Protein AF-A0A2I6QJT8-F1 (afdb_monomer_lite)

pLDDT: mean 81.92, std 16.24, range [39.12, 95.56]

Secondary structure (DSSP, 8-state):
---EEEEEEEEETTEEEEEEEEEETTTTEEEEEEEEEEE---------

Sequence (48 aa):
MTFRNCVAVDLGASSGRVMLARYERECRSLTRRRSLRFHHGGSVNQYH

Radius of gyration: 16.62 Å; chains: 1; bounding box: 38×27×45 Å

Foldseek 3Di:
DDKDKDWDKADDPFKIKIWIWTQDPVVRDTHTDDMDIGGNDPPDDPPD

Structure (mmCIF, N/CA/C/O backbone):
data_AF-A0A2I6QJT8-F1
#
_entry.id   AF-A0A2I6QJT8-F1
#
loop_
_atom_site.group_PDB
_atom_site.id
_atom_site.type_symbol
_atom_site.label_atom_id
_atom_site.label_alt_id
_atom_site.label_comp_id
_atom_site.label_asym_id
_atom_site.label_entity_id
_atom_site.label_seq_id
_atom_site.pdbx_PDB_ins_code
_atom_site.Cartn_x
_atom_site.Cartn_y
_atom_site.Cartn_z
_atom_site.occupancy
_atom_site.B_iso_or_equiv
_atom_site.auth_seq_id
_atom_site.auth_comp_id
_atom_site.auth_asym_id
_atom_site.auth_atom_id
_atom_site.pdbx_PDB_model_num
ATOM 1 N N . MET A 1 1 ? -15.924 -5.632 15.011 1.00 54.25 1 MET A N 1
ATOM 2 C CA . MET A 1 1 ? -14.566 -5.100 14.756 1.00 54.25 1 MET A CA 1
ATOM 3 C C . MET A 1 1 ? -14.180 -5.434 13.319 1.00 54.25 1 MET A C 1
ATOM 5 O O . MET A 1 1 ? -13.898 -6.584 13.022 1.00 54.25 1 MET A O 1
ATOM 9 N N . THR A 1 2 ? -14.282 -4.483 12.387 1.00 71.94 2 THR A N 1
ATOM 10 C CA . THR A 1 2 ? -13.979 -4.743 10.968 1.00 71.94 2 THR A CA 1
ATOM 11 C C . THR A 1 2 ? -12.477 -4.650 10.735 1.00 71.94 2 THR A C 1
ATOM 13 O O . THR A 1 2 ? -11.895 -3.572 10.881 1.00 71.94 2 THR A O 1
ATOM 16 N N . PHE A 1 3 ? -11.849 -5.762 10.366 1.00 68.75 3 PHE A N 1
ATOM 17 C CA . PHE A 1 3 ? -10.464 -5.772 9.908 1.00 68.75 3 PHE A CA 1
ATOM 18 C C . PHE A 1 3 ? -10.337 -4.966 8.610 1.00 68.75 3 PHE A C 1
ATOM 20 O O . PHE A 1 3 ? -11.095 -5.186 7.668 1.00 68.75 3 PHE A O 1
ATOM 27 N N . ARG A 1 4 ? -9.383 -4.031 8.554 1.00 84.88 4 ARG A N 1
ATOM 28 C CA . ARG A 1 4 ? -9.066 -3.260 7.344 1.00 84.88 4 ARG A CA 1
ATOM 29 C C . ARG A 1 4 ? -7.666 -3.632 6.875 1.00 84.88 4 ARG A C 1
ATOM 31 O O . ARG A 1 4 ? -6.680 -3.309 7.536 1.00 84.88 4 ARG A O 1
ATOM 38 N N . ASN A 1 5 ? -7.597 -4.349 5.760 1.00 90.12 5 ASN A N 1
ATOM 39 C CA . ASN A 1 5 ? -6.341 -4.668 5.093 1.00 90.12 5 ASN A CA 1
ATOM 40 C C . ASN A 1 5 ? -6.051 -3.584 4.054 1.00 90.12 5 ASN A C 1
ATOM 42 O O . ASN A 1 5 ? -6.936 -3.196 3.296 1.00 90.12 5 ASN A O 1
ATOM 46 N N . CYS A 1 6 ? -4.816 -3.104 4.031 1.00 89.62 6 CYS A N 1
ATOM 47 C CA . CYS A 1 6 ? -4.326 -2.122 3.078 1.00 89.62 6 CYS A CA 1
ATOM 48 C C . CYS A 1 6 ? -3.305 -2.793 2.167 1.00 89.62 6 CYS A C 1
ATOM 50 O O . CYS A 1 6 ? -2.405 -3.487 2.643 1.00 89.62 6 CYS A O 1
ATOM 52 N N . VAL A 1 7 ? -3.437 -2.572 0.863 1.00 92.38 7 VAL A N 1
ATOM 53 C CA . VAL A 1 7 ? -2.486 -3.053 -0.139 1.00 92.38 7 VAL A CA 1
ATOM 54 C C . VAL A 1 7 ? -1.844 -1.838 -0.789 1.00 92.38 7 VAL A C 1
ATOM 56 O O . VAL A 1 7 ? -2.548 -0.964 -1.285 1.00 92.38 7 VAL A O 1
ATOM 59 N N . ALA A 1 8 ? -0.517 -1.782 -0.763 1.00 92.44 8 ALA A N 1
ATOM 60 C CA . ALA A 1 8 ? 0.267 -0.806 -1.504 1.00 92.44 8 ALA A CA 1
ATOM 61 C C . ALA A 1 8 ? 1.048 -1.535 -2.598 1.00 92.44 8 ALA A C 1
ATOM 63 O O . ALA A 1 8 ? 1.645 -2.585 -2.338 1.00 92.44 8 ALA A O 1
ATOM 64 N N . VAL A 1 9 ? 1.032 -0.984 -3.807 1.00 91.94 9 VAL A N 1
ATOM 65 C CA . VAL A 1 9 ? 1.741 -1.533 -4.963 1.00 91.94 9 VAL A CA 1
ATOM 66 C C . VAL A 1 9 ? 2.665 -0.455 -5.508 1.00 91.94 9 VAL A C 1
ATOM 68 O O . VAL A 1 9 ? 2.213 0.640 -5.825 1.00 91.94 9 VAL A O 1
ATOM 71 N N . ASP A 1 10 ? 3.949 -0.780 -5.587 1.00 90.88 10 ASP A N 1
ATOM 72 C CA . ASP A 1 10 ? 4.986 0.027 -6.224 1.00 90.88 10 ASP A CA 1
ATOM 73 C C . ASP A 1 10 ? 5.414 -0.687 -7.511 1.00 90.88 10 ASP A C 1
ATOM 75 O O . ASP A 1 10 ? 5.765 -1.871 -7.475 1.00 90.88 10 ASP A O 1
ATOM 79 N N . LEU A 1 11 ? 5.307 -0.003 -8.650 1.00 90.06 11 LEU A N 1
ATOM 80 C CA . LEU A 1 11 ? 5.569 -0.568 -9.974 1.00 90.06 11 LEU A CA 1
ATOM 81 C C . LEU A 1 11 ? 6.7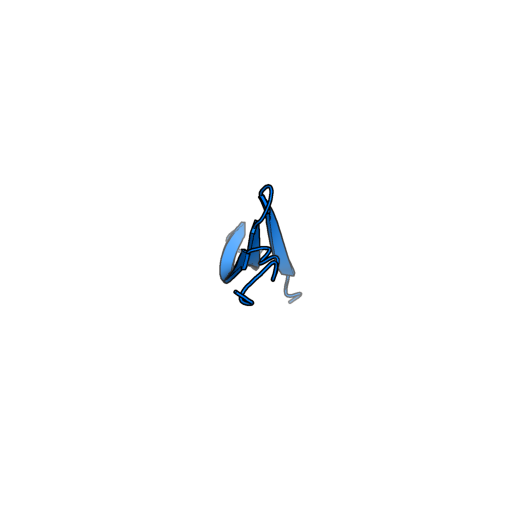57 0.156 -10.608 1.00 90.06 11 LEU A C 1
ATOM 83 O O . LEU A 1 11 ? 6.675 1.339 -10.924 1.00 90.06 11 LEU A O 1
ATOM 87 N N . GLY A 1 12 ? 7.849 -0.576 -10.808 1.00 87.00 12 GLY A N 1
ATOM 88 C CA . GLY A 1 12 ? 8.990 -0.168 -11.621 1.00 87.00 12 GLY A CA 1
ATOM 89 C C . GLY A 1 12 ? 8.906 -0.729 -13.045 1.00 87.00 12 GLY A C 1
ATOM 90 O O . GLY A 1 12 ? 8.054 -1.557 -13.361 1.00 87.00 12 GLY A O 1
ATOM 91 N N . ALA A 1 13 ? 9.828 -0.301 -13.909 1.00 87.50 13 ALA A N 1
ATOM 92 C CA . ALA A 1 13 ? 9.802 -0.605 -15.345 1.00 87.50 13 ALA A CA 1
ATOM 93 C C . ALA A 1 13 ? 9.799 -2.112 -15.689 1.00 87.50 13 ALA A C 1
ATOM 95 O O . ALA A 1 13 ? 9.172 -2.524 -16.659 1.00 87.50 13 ALA A O 1
ATOM 96 N N . SER A 1 14 ? 10.477 -2.945 -14.895 1.00 88.00 14 SER A N 1
ATOM 97 C CA . SER A 1 14 ? 10.565 -4.403 -15.087 1.00 88.00 14 SER A CA 1
ATOM 98 C C . SER A 1 14 ? 10.473 -5.173 -13.768 1.00 88.00 14 SER A C 1
ATOM 100 O O . SER A 1 14 ? 10.902 -6.318 -13.660 1.00 88.00 14 SER A O 1
ATOM 102 N N . SER A 1 15 ? 9.940 -4.553 -12.723 1.00 89.38 15 SER A N 1
ATOM 103 C CA . SER A 1 15 ? 9.824 -5.156 -11.397 1.00 89.38 15 SER A CA 1
ATOM 104 C C . SER A 1 15 ? 8.794 -4.405 -10.581 1.00 89.38 15 SER A C 1
ATOM 106 O O . SER A 1 15 ? 8.516 -3.247 -10.864 1.00 89.38 15 SER A O 1
ATOM 108 N N . GLY A 1 16 ? 8.289 -5.005 -9.518 1.00 91.94 16 GLY A N 1
ATOM 109 C CA . GLY A 1 16 ? 7.434 -4.294 -8.588 1.00 91.94 16 GLY A CA 1
ATOM 110 C C . GLY A 1 16 ? 7.480 -4.883 -7.197 1.00 91.94 16 GLY A C 1
ATOM 111 O O . GLY A 1 16 ? 8.112 -5.910 -6.920 1.00 91.94 16 GLY A O 1
ATOM 112 N N . ARG A 1 17 ? 6.790 -4.203 -6.294 1.00 93.44 17 ARG A N 1
ATOM 113 C CA . ARG A 1 17 ? 6.647 -4.610 -4.910 1.00 93.44 17 ARG A CA 1
ATOM 114 C C . ARG A 1 17 ? 5.200 -4.475 -4.485 1.00 93.44 17 ARG A C 1
ATOM 116 O O . ARG A 1 17 ? 4.598 -3.416 -4.602 1.00 93.44 17 ARG A O 1
ATOM 123 N N . VAL A 1 18 ? 4.672 -5.541 -3.904 1.00 93.69 18 VAL A N 1
ATOM 124 C CA . VAL A 1 18 ? 3.379 -5.534 -3.222 1.00 93.69 18 VAL A CA 1
ATOM 125 C C . VAL A 1 18 ? 3.635 -5.551 -1.726 1.00 93.69 18 VAL A C 1
ATOM 127 O O . VAL A 1 18 ? 4.390 -6.386 -1.221 1.00 93.69 18 VAL A O 1
ATOM 130 N N . MET A 1 19 ? 3.007 -4.640 -0.996 1.00 95.56 19 MET A N 1
ATOM 131 C CA . MET A 1 19 ? 3.026 -4.609 0.457 1.00 95.56 19 MET A CA 1
ATOM 132 C C . MET A 1 19 ? 1.605 -4.748 0.994 1.00 95.56 19 MET A C 1
ATOM 134 O O . MET A 1 19 ? 0.724 -3.964 0.659 1.00 95.56 19 MET A O 1
ATOM 138 N N . LEU A 1 20 ? 1.403 -5.735 1.864 1.00 94.44 20 LEU A N 1
ATOM 139 C CA . LEU A 1 20 ? 0.178 -5.896 2.635 1.00 94.44 20 LEU A CA 1
ATOM 140 C C . LEU A 1 20 ? 0.412 -5.314 4.024 1.00 94.44 20 LEU A C 1
ATOM 142 O O . LEU A 1 20 ? 1.341 -5.728 4.725 1.00 94.44 20 LEU A O 1
ATOM 146 N N . ALA A 1 21 ? -0.447 -4.398 4.432 1.00 94.12 21 ALA A N 1
ATOM 147 C CA . ALA A 1 21 ? -0.489 -3.830 5.765 1.00 94.12 21 ALA A CA 1
ATOM 148 C C . ALA A 1 21 ? -1.882 -4.001 6.366 1.00 94.12 21 ALA A C 1
ATOM 150 O O . ALA A 1 21 ? -2.872 -4.230 5.673 1.00 94.12 21 ALA A O 1
ATOM 151 N N . ARG A 1 22 ? -1.953 -3.894 7.683 1.00 92.62 22 ARG A N 1
ATOM 152 C CA . ARG A 1 22 ? -3.199 -3.854 8.431 1.00 92.62 22 ARG A CA 1
ATOM 153 C C . ARG A 1 22 ? -3.363 -2.457 9.002 1.00 92.62 22 ARG A C 1
ATOM 155 O O . ARG A 1 22 ? -2.428 -1.943 9.606 1.00 92.62 22 ARG A O 1
ATOM 162 N N . TYR A 1 23 ? -4.545 -1.880 8.836 1.00 90.50 23 TYR A N 1
ATOM 163 C CA . TYR A 1 23 ? -4.888 -0.613 9.459 1.00 90.50 23 TYR A CA 1
ATOM 164 C C . TYR A 1 23 ? 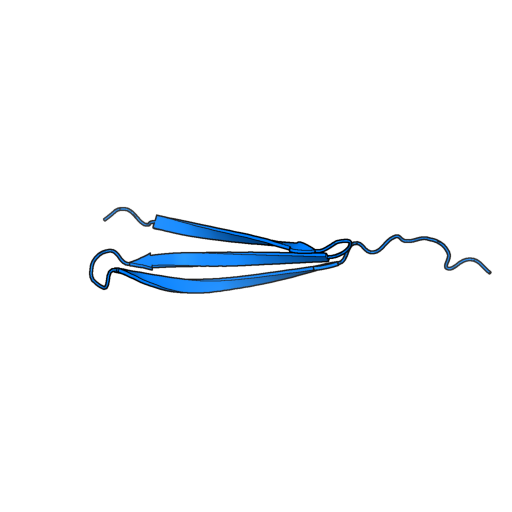-5.526 -0.834 10.830 1.00 90.50 23 TYR A C 1
ATOM 166 O O . TYR A 1 23 ? -6.546 -1.521 10.956 1.00 90.50 23 TYR A O 1
ATOM 174 N N . GLU A 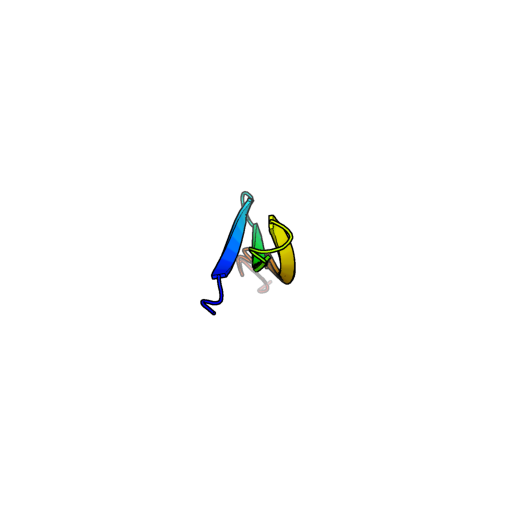1 24 ? -4.933 -0.225 11.849 1.00 89.81 24 GLU A N 1
ATOM 175 C CA . GLU A 1 24 ? -5.423 -0.210 13.221 1.00 89.81 24 GLU A CA 1
ATOM 176 C C . GLU A 1 24 ? -6.068 1.141 13.507 1.00 89.81 24 GLU A C 1
ATOM 178 O O . GLU A 1 24 ? -5.406 2.176 13.542 1.00 89.81 24 GLU A O 1
ATOM 183 N N . ARG A 1 25 ? -7.394 1.132 13.682 1.00 85.00 25 ARG A N 1
ATOM 184 C CA . ARG A 1 25 ? -8.192 2.355 13.858 1.00 85.00 25 ARG A CA 1
ATOM 185 C C . ARG A 1 25 ? -7.886 3.083 15.165 1.00 85.00 25 ARG A C 1
ATOM 187 O O . ARG A 1 25 ? -7.895 4.307 15.160 1.00 85.00 25 ARG A O 1
ATOM 194 N N . GLU A 1 26 ? -7.637 2.339 16.241 1.00 88.00 26 GLU A N 1
ATOM 195 C CA . GLU A 1 26 ? -7.378 2.884 17.583 1.00 88.00 26 GLU A CA 1
ATOM 196 C C . GLU A 1 26 ? -6.122 3.754 17.587 1.00 88.00 26 GLU A C 1
ATOM 198 O O . GLU A 1 26 ? -6.179 4.925 17.945 1.00 88.00 26 GLU A O 1
ATOM 203 N N . CYS A 1 27 ? -5.020 3.220 17.062 1.00 87.88 27 CYS A N 1
ATOM 204 C CA . CYS A 1 27 ? -3.742 3.928 16.986 1.00 87.88 27 CYS A CA 1
ATOM 205 C C . CYS A 1 27 ? -3.556 4.712 15.676 1.00 87.88 27 CYS A C 1
ATOM 207 O O . CYS A 1 27 ? -2.496 5.290 15.454 1.00 87.88 27 CYS A O 1
ATOM 209 N N . ARG A 1 28 ? -4.553 4.689 14.775 1.00 89.25 28 ARG A N 1
ATOM 210 C CA . ARG A 1 28 ? -4.484 5.213 13.394 1.00 89.25 28 ARG A CA 1
ATOM 211 C C . ARG A 1 28 ? -3.203 4.793 12.657 1.00 89.25 28 ARG A C 1
ATOM 213 O O . ARG A 1 28 ? -2.642 5.570 11.889 1.00 89.25 28 ARG A O 1
ATOM 220 N N . SER A 1 29 ? -2.764 3.556 12.874 1.00 90.88 29 SER A N 1
ATOM 221 C CA . SER A 1 29 ? -1.469 3.050 12.411 1.00 90.88 29 SER A CA 1
ATOM 222 C C . SER A 1 29 ? -1.617 2.008 11.301 1.00 90.88 29 SER A C 1
ATOM 224 O O . SER A 1 29 ? -2.626 1.304 11.217 1.00 90.88 29 SER A O 1
ATOM 226 N N . LEU A 1 30 ? -0.601 1.908 10.440 1.00 91.44 30 LEU A N 1
ATOM 227 C CA . LEU A 1 30 ? -0.468 0.862 9.427 1.00 91.44 30 LEU A CA 1
ATOM 228 C C . LEU A 1 30 ? 0.660 -0.093 9.816 1.00 91.44 30 LEU A C 1
ATOM 230 O O . LEU A 1 30 ? 1.839 0.231 9.691 1.00 91.44 30 LEU A O 1
ATOM 234 N N . THR A 1 31 ? 0.297 -1.310 10.204 1.00 91.50 31 THR A N 1
ATOM 235 C CA . THR A 1 31 ? 1.266 -2.353 10.547 1.00 91.50 31 THR A CA 1
ATOM 236 C C . THR A 1 31 ? 1.521 -3.227 9.327 1.00 91.50 31 THR A C 1
ATOM 238 O O . THR A 1 31 ? 0.625 -3.925 8.841 1.00 91.50 31 THR A O 1
ATOM 241 N N . ARG A 1 32 ? 2.751 -3.213 8.806 1.00 91.00 32 ARG A N 1
ATOM 242 C CA 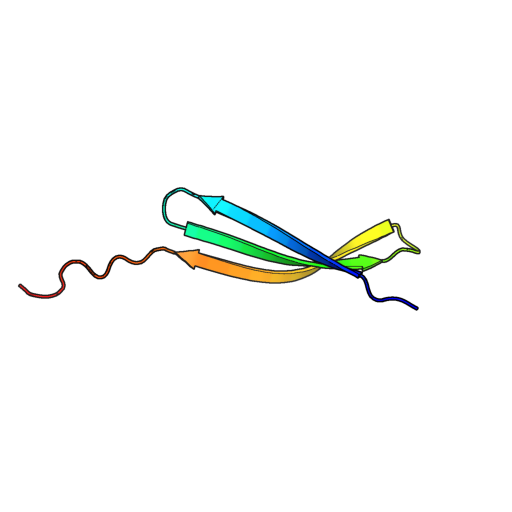. ARG A 1 32 ? 3.149 -4.059 7.672 1.00 91.00 32 ARG A CA 1
ATOM 243 C C . ARG A 1 32 ? 3.043 -5.539 8.051 1.00 91.00 32 ARG A C 1
ATOM 245 O O . ARG A 1 32 ? 3.615 -5.986 9.037 1.00 91.00 32 ARG A O 1
ATOM 252 N N . ARG A 1 33 ? 2.344 -6.311 7.221 1.00 93.44 33 ARG A N 1
ATOM 253 C CA . ARG A 1 33 ? 2.153 -7.761 7.375 1.00 93.44 33 ARG A CA 1
ATOM 254 C C . ARG A 1 33 ? 3.044 -8.550 6.433 1.00 93.44 33 ARG A C 1
ATOM 256 O O . ARG A 1 33 ? 3.651 -9.530 6.849 1.00 93.44 33 ARG A O 1
ATOM 263 N N . ARG A 1 34 ? 3.115 -8.148 5.162 1.00 90.31 34 ARG A N 1
ATOM 264 C CA . ARG A 1 34 ? 3.931 -8.826 4.145 1.00 90.31 34 ARG A CA 1
ATOM 265 C C . ARG A 1 34 ? 4.470 -7.838 3.130 1.00 90.31 34 ARG A C 1
ATOM 267 O O . ARG A 1 34 ? 3.868 -6.800 2.878 1.00 90.31 34 ARG A O 1
ATOM 274 N N . SER A 1 35 ? 5.601 -8.186 2.535 1.00 91.94 35 SER A N 1
ATOM 275 C CA . SER A 1 35 ? 6.088 -7.532 1.328 1.00 91.94 35 SER A CA 1
ATOM 276 C C . SER A 1 35 ? 6.635 -8.575 0.373 1.00 91.94 35 SER A C 1
ATOM 278 O O . SER A 1 35 ? 7.495 -9.355 0.777 1.00 91.94 35 SER A O 1
ATOM 280 N N . LEU A 1 36 ? 6.179 -8.543 -0.868 1.00 92.25 36 LEU A N 1
ATOM 281 C CA . LEU A 1 36 ? 6.650 -9.396 -1.944 1.00 92.25 36 LEU A CA 1
ATOM 282 C C . LEU A 1 36 ? 7.267 -8.507 -3.018 1.00 92.25 36 LEU A C 1
ATOM 284 O O . LEU A 1 36 ? 6.651 -7.521 -3.415 1.00 92.25 36 LEU A O 1
ATOM 288 N N . ARG A 1 37 ? 8.473 -8.846 -3.466 1.00 91.69 37 ARG A N 1
ATOM 289 C CA . ARG A 1 37 ? 9.070 -8.260 -4.668 1.00 91.69 37 ARG A CA 1
ATOM 290 C C . ARG A 1 37 ? 8.906 -9.244 -5.813 1.00 91.69 37 ARG A C 1
ATOM 292 O O . ARG A 1 37 ? 9.036 -10.446 -5.596 1.00 91.69 37 ARG A O 1
ATOM 299 N N . PHE A 1 38 ? 8.639 -8.729 -6.999 1.00 90.31 38 PHE A N 1
ATOM 300 C CA . PHE A 1 38 ? 8.610 -9.506 -8.227 1.00 90.31 38 PHE A CA 1
ATOM 301 C C . PHE A 1 38 ? 9.43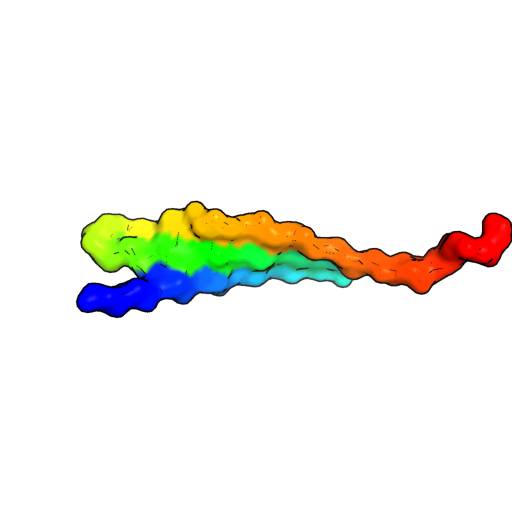7 -8.795 -9.294 1.00 90.31 38 PHE A C 1
ATOM 303 O O . PHE A 1 38 ? 9.504 -7.568 -9.324 1.00 90.31 38 PHE A O 1
ATOM 310 N N . HIS A 1 39 ? 10.071 -9.576 -10.157 1.00 90.00 39 HIS A N 1
ATOM 311 C CA . HIS A 1 39 ? 10.812 -9.092 -11.313 1.00 90.00 39 HIS A CA 1
ATOM 312 C C . HIS A 1 39 ? 10.184 -9.708 -12.554 1.00 90.00 39 HIS A C 1
ATOM 314 O O . HIS A 1 39 ? 9.822 -10.884 -12.559 1.00 90.00 39 HIS A O 1
ATOM 320 N N . HIS A 1 40 ? 10.048 -8.909 -13.598 1.00 72.19 40 HIS A N 1
ATOM 321 C CA . HIS A 1 40 ? 9.676 -9.374 -14.915 1.00 72.19 40 HIS A CA 1
ATOM 322 C C . HIS A 1 40 ? 10.906 -10.066 -15.509 1.00 72.19 40 HIS A C 1
ATOM 324 O O . HIS A 1 40 ? 11.793 -9.434 -16.076 1.00 72.19 40 HIS A O 1
ATOM 330 N N . GLY A 1 41 ? 10.997 -11.377 -15.298 1.00 59.81 41 GLY A N 1
ATOM 331 C CA . GLY A 1 41 ? 11.954 -12.228 -15.986 1.00 59.81 41 GLY A CA 1
ATOM 332 C C . GLY A 1 41 ? 11.396 -12.578 -17.355 1.00 59.81 41 GLY A C 1
ATOM 333 O O . GLY A 1 41 ? 10.615 -13.519 -17.475 1.00 59.81 41 GLY A O 1
ATOM 334 N N . GLY A 1 42 ? 11.793 -11.830 -18.383 1.00 51.62 42 GLY A N 1
ATOM 335 C CA . GLY A 1 42 ? 11.787 -12.379 -19.729 1.00 51.62 42 GLY A CA 1
ATOM 336 C C . GLY A 1 42 ? 12.723 -13.584 -19.740 1.00 51.62 42 GLY A C 1
ATOM 337 O O . GLY A 1 42 ? 13.937 -13.434 -19.631 1.00 51.62 42 GLY A O 1
ATOM 338 N N . SER A 1 43 ? 12.162 -14.781 -19.852 1.00 54.47 43 SER A N 1
ATOM 339 C CA . SER A 1 43 ? 12.860 -15.906 -20.458 1.00 54.47 43 SER A CA 1
ATOM 340 C C . SER A 1 43 ? 13.073 -15.546 -21.929 1.00 54.47 43 SER A C 1
ATOM 342 O O . SER A 1 43 ? 12.227 -15.810 -22.776 1.00 54.47 43 SER A O 1
ATOM 344 N N . VAL A 1 44 ? 14.188 -14.884 -22.233 1.00 56.56 44 VAL A N 1
ATOM 345 C CA . VAL A 1 44 ? 14.682 -14.745 -23.603 1.00 56.56 44 VAL A CA 1
ATOM 346 C C . VAL A 1 44 ? 16.125 -15.242 -23.604 1.00 56.56 44 VAL A C 1
ATOM 348 O O . VAL A 1 44 ? 17.020 -14.576 -23.099 1.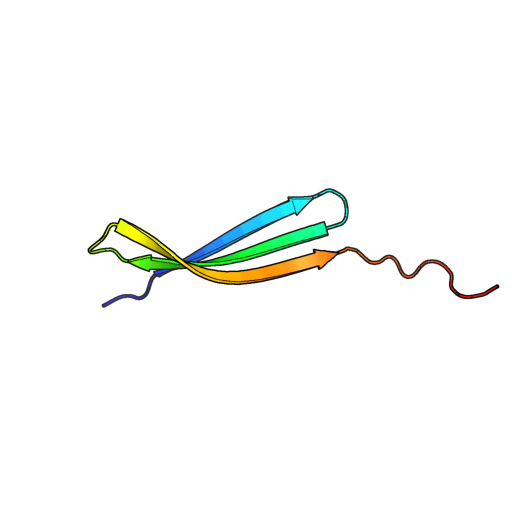00 56.56 44 VAL A O 1
ATOM 351 N N . ASN A 1 45 ? 16.294 -16.449 -24.150 1.00 48.91 45 ASN A N 1
ATOM 352 C CA . ASN A 1 45 ? 17.540 -17.155 -24.468 1.00 48.91 45 ASN A CA 1
ATOM 353 C C . ASN A 1 45 ? 18.432 -17.649 -23.312 1.00 48.91 45 ASN A C 1
ATOM 355 O O . ASN A 1 45 ? 19.417 -17.023 -22.937 1.00 48.91 45 ASN A O 1
ATOM 359 N N . GLN A 1 46 ? 18.174 -18.890 -22.885 1.00 49.25 46 GLN A N 1
ATOM 360 C CA . GLN A 1 46 ? 19.239 -19.871 -22.630 1.00 49.25 46 GLN A CA 1
ATOM 361 C C . GLN A 1 46 ? 19.095 -21.024 -23.634 1.00 49.25 46 GLN A C 1
ATOM 363 O O . GLN A 1 46 ? 18.674 -22.118 -23.284 1.00 49.25 46 GLN A O 1
ATOM 368 N N . TYR A 1 47 ? 19.377 -20.737 -24.902 1.00 39.12 47 TYR A N 1
ATOM 369 C CA . TYR A 1 47 ? 19.748 -21.725 -25.914 1.00 39.12 47 TYR A CA 1
ATOM 370 C C . TYR A 1 47 ? 20.738 -21.032 -26.843 1.00 39.12 47 TYR A C 1
ATOM 372 O O . TYR A 1 47 ? 20.326 -20.356 -27.779 1.00 39.12 47 TYR A O 1
ATOM 380 N N . HIS A 1 48 ? 22.017 -21.101 -26.482 1.00 40.12 48 HIS A N 1
ATOM 381 C CA . HIS A 1 48 ? 23.179 -21.261 -27.357 1.00 40.12 48 HIS A CA 1
ATOM 382 C C . HIS A 1 48 ? 24.417 -21.432 -26.477 1.00 40.12 48 HIS A C 1
ATOM 384 O O . HIS A 1 48 ? 24.596 -20.606 -25.555 1.00 40.12 48 HIS A O 1
#